Protein AF-A0A3G9GLZ0-F1 (afdb_monomer)

pLDDT: mean 72.76, std 16.06, range [37.5, 89.88]

Sequence (66 aa):
M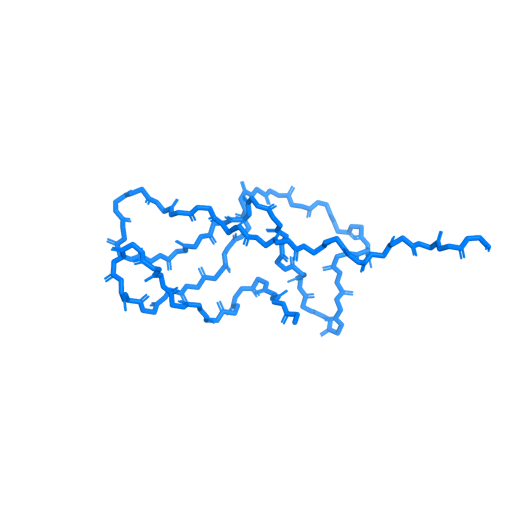SFIGARVRCDICGTTGVIAMAGPRGTLGQNNIQGKTLALSNDLVLCRCPVHPRLIHDCQEWQVAI

Radius of gyration: 12.85 Å; Cα contacts (8 Å, |Δi|>4): 106; chains: 1; bounding box: 22×19×42 Å

Solvent-accessible surface area (backbone atoms only — not comparable to full-atom values): 4223 Å² total; per-residue (Å²): 141,60,32,52,69,38,79,44,71,38,84,89,74,68,42,77,19,32,32,40,76,73,59,93,73,76,88,60,74,86,46,48,59,94,89,37,44,54,54,48,57,66,20,29,34,55,44,92,46,95,69,57,50,61,34,84,47,88,76,91,74,80,78,80,77,128

Structure (mmCIF, N/CA/C/O backbone):
data_AF-A0A3G9GLZ0-F1
#
_entry.id   AF-A0A3G9GLZ0-F1
#
loop_
_atom_site.group_PDB
_atom_site.id
_atom_site.type_symbol
_atom_site.label_atom_id
_atom_site.label_alt_id
_atom_site.label_comp_id
_atom_site.label_asym_id
_atom_site.label_entity_id
_atom_site.label_seq_id
_atom_site.pdbx_PDB_ins_code
_atom_site.Cartn_x
_atom_site.Cartn_y
_atom_site.Cartn_z
_atom_site.occupancy
_atom_site.B_iso_or_equiv
_atom_site.auth_seq_id
_atom_site.auth_comp_id
_atom_site.auth_asym_id
_atom_site.auth_atom_id
_atom_site.pdbx_PDB_model_num
ATOM 1 N N . MET A 1 1 ? -2.733 8.388 -9.150 1.00 60.38 1 MET A N 1
ATOM 2 C CA . MET A 1 1 ? -1.872 7.241 -9.518 1.00 60.38 1 MET A CA 1
ATOM 3 C C . MET A 1 1 ? -1.072 6.804 -8.301 1.00 60.38 1 MET A C 1
ATOM 5 O O . MET A 1 1 ? -0.442 7.655 -7.682 1.00 60.38 1 MET A O 1
ATOM 9 N N . SER A 1 2 ? -1.100 5.516 -7.958 1.00 73.50 2 SER A N 1
ATOM 10 C CA . SER A 1 2 ? -0.291 4.959 -6.864 1.00 73.50 2 SER A CA 1
ATOM 11 C C . SER A 1 2 ? 0.784 4.028 -7.402 1.00 73.50 2 SER A C 1
ATOM 13 O O . SER A 1 2 ? 0.651 3.453 -8.479 1.00 73.50 2 SER A O 1
ATOM 15 N N . PHE A 1 3 ? 1.854 3.879 -6.633 1.00 81.25 3 PHE A N 1
ATOM 16 C CA . PHE A 1 3 ? 3.010 3.060 -6.968 1.00 81.25 3 PHE A CA 1
ATOM 17 C C . PHE A 1 3 ? 3.430 2.214 -5.765 1.00 81.25 3 PHE A C 1
ATOM 19 O O . PHE A 1 3 ? 3.108 2.529 -4.618 1.00 81.25 3 PHE A O 1
ATOM 26 N N . ILE A 1 4 ? 4.162 1.139 -6.023 1.00 82.81 4 ILE A N 1
ATOM 27 C CA . ILE A 1 4 ? 4.780 0.310 -4.994 1.00 82.81 4 ILE A CA 1
ATOM 28 C C . ILE A 1 4 ? 5.730 1.175 -4.159 1.00 82.81 4 ILE A C 1
ATOM 30 O O . ILE A 1 4 ? 6.530 1.946 -4.691 1.00 82.81 4 ILE A O 1
ATOM 34 N N . GLY A 1 5 ? 5.610 1.070 -2.837 1.00 83.12 5 GLY A N 1
ATOM 35 C CA . GLY A 1 5 ? 6.310 1.910 -1.866 1.00 83.12 5 GLY A CA 1
ATOM 36 C C . GLY A 1 5 ? 5.610 3.236 -1.550 1.00 83.12 5 GLY A C 1
ATOM 37 O O . GLY A 1 5 ? 6.093 3.984 -0.699 1.00 83.12 5 GLY A O 1
ATOM 38 N N . ALA A 1 6 ? 4.474 3.551 -2.184 1.00 84.44 6 ALA A N 1
ATOM 39 C CA . ALA A 1 6 ? 3.669 4.702 -1.786 1.00 84.44 6 ALA A CA 1
ATOM 40 C C . ALA A 1 6 ? 3.065 4.489 -0.389 1.00 84.44 6 ALA A C 1
ATOM 42 O O . ALA A 1 6 ? 2.676 3.377 -0.023 1.00 84.44 6 ALA A O 1
ATOM 43 N N . ARG A 1 7 ? 2.967 5.577 0.382 1.00 87.69 7 ARG A N 1
ATOM 44 C CA . ARG A 1 7 ? 2.274 5.590 1.674 1.00 87.69 7 ARG A CA 1
ATOM 45 C C . ARG A 1 7 ? 0.768 5.633 1.440 1.00 87.69 7 ARG A C 1
ATOM 47 O O . ARG A 1 7 ? 0.295 6.458 0.664 1.00 87.69 7 ARG A O 1
ATOM 54 N N . VAL A 1 8 ? 0.028 4.777 2.133 1.00 85.56 8 VAL A N 1
ATOM 55 C CA . VAL A 1 8 ? -1.435 4.704 2.066 1.00 85.56 8 VAL A CA 1
ATOM 56 C C . VAL A 1 8 ? -1.991 4.572 3.476 1.00 85.56 8 VAL A C 1
ATOM 58 O O . VAL A 1 8 ? -1.389 3.923 4.329 1.00 85.56 8 VAL A O 1
ATOM 61 N N . ARG A 1 9 ? -3.132 5.200 3.751 1.00 86.69 9 ARG A N 1
ATOM 62 C CA . ARG A 1 9 ? -3.818 5.023 5.030 1.00 86.69 9 ARG A CA 1
ATOM 63 C C . ARG A 1 9 ? -4.695 3.779 4.949 1.00 86.69 9 ARG A C 1
ATOM 65 O O . ARG A 1 9 ? -5.524 3.673 4.054 1.00 86.69 9 ARG A O 1
ATOM 72 N N . CYS A 1 10 ? -4.489 2.836 5.862 1.00 85.00 10 CYS A N 1
ATOM 73 C CA . CYS A 1 10 ? -5.329 1.653 5.955 1.00 85.00 10 CYS A CA 1
ATOM 74 C C . CYS A 1 10 ? -6.688 2.041 6.542 1.00 85.00 10 CYS A C 1
ATOM 76 O O . CYS A 1 10 ? -6.740 2.589 7.642 1.00 85.00 10 CYS A O 1
ATOM 78 N N . ASP A 1 11 ? -7.769 1.731 5.833 1.00 82.25 11 ASP A N 1
ATOM 79 C CA . ASP A 1 11 ? -9.133 1.991 6.308 1.00 82.25 11 ASP A CA 1
ATOM 80 C C . ASP A 1 11 ? -9.537 1.043 7.453 1.00 82.25 11 ASP A C 1
ATOM 82 O O . ASP A 1 11 ? -10.283 1.418 8.348 1.00 82.25 11 ASP A O 1
ATOM 86 N N . ILE A 1 12 ? -8.942 -0.157 7.504 1.00 84.62 12 ILE A N 1
ATOM 87 C CA . ILE A 1 12 ? -9.250 -1.170 8.525 1.00 84.62 12 ILE A CA 1
ATOM 88 C C . ILE A 1 12 ? -8.647 -0.814 9.890 1.00 84.62 12 ILE A C 1
ATOM 90 O O . ILE A 1 12 ? -9.326 -0.895 10.908 1.00 84.62 12 ILE A O 1
ATOM 94 N N . CYS A 1 13 ? -7.358 -0.456 9.943 1.00 87.38 13 CYS A N 1
ATOM 95 C CA . CYS A 1 13 ? -6.665 -0.169 11.210 1.00 87.38 13 CYS A CA 1
ATOM 96 C C . CYS A 1 13 ? -6.359 1.316 11.440 1.00 87.38 13 CYS A C 1
ATOM 98 O O . CYS A 1 13 ? -5.764 1.661 12.459 1.00 87.38 13 CYS A O 1
ATOM 100 N N . GLY A 1 14 ? -6.688 2.198 10.493 1.00 85.81 14 GLY A N 1
ATOM 101 C CA . GLY A 1 14 ? -6.475 3.647 10.585 1.00 85.81 14 GLY A CA 1
ATOM 102 C C . GLY A 1 14 ? -5.014 4.110 10.510 1.00 85.81 14 GLY A C 1
ATOM 103 O O . GLY A 1 14 ? -4.763 5.319 10.479 1.00 85.81 14 GLY A O 1
ATOM 104 N N . THR A 1 15 ? -4.052 3.183 10.474 1.00 88.19 15 THR A N 1
ATOM 105 C CA . THR A 1 15 ? -2.615 3.479 10.437 1.00 88.19 15 THR A CA 1
ATOM 106 C C . THR A 1 15 ? -2.109 3.706 9.017 1.00 88.19 15 THR A C 1
ATOM 108 O O . THR A 1 15 ? -2.655 3.191 8.039 1.00 88.19 15 THR A O 1
ATOM 111 N N . THR A 1 16 ? -1.031 4.477 8.897 1.00 89.56 16 THR A N 1
ATOM 112 C CA . THR A 1 16 ? -0.324 4.653 7.626 1.00 89.56 16 THR A CA 1
ATOM 113 C C . THR A 1 16 ? 0.534 3.425 7.347 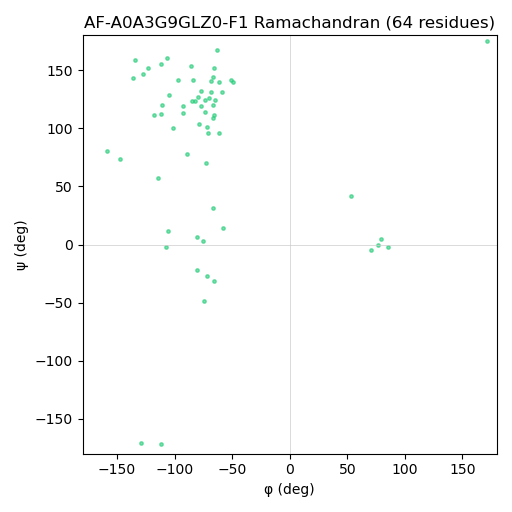1.00 89.56 16 THR A C 1
ATOM 115 O O . THR A 1 16 ? 1.431 3.099 8.123 1.00 89.56 16 THR A O 1
ATOM 118 N N . GLY A 1 17 ? 0.246 2.755 6.238 1.00 89.19 17 GLY A N 1
ATOM 119 C CA . GLY A 1 17 ? 1.018 1.651 5.693 1.00 89.19 17 GLY A CA 1
ATOM 120 C C . GLY A 1 17 ? 1.705 2.018 4.382 1.00 89.19 17 GLY A C 1
ATOM 121 O O . GLY A 1 17 ? 1.704 3.175 3.948 1.00 89.19 17 GLY A O 1
ATOM 122 N N . VAL A 1 18 ? 2.279 1.008 3.738 1.00 89.88 18 VAL A N 1
ATOM 123 C CA . VAL A 1 18 ? 2.906 1.129 2.417 1.00 89.88 18 VAL A CA 1
ATOM 124 C C . VAL A 1 18 ? 2.358 0.084 1.459 1.00 89.88 18 VAL A C 1
ATOM 126 O O . VAL A 1 18 ? 2.027 -1.030 1.863 1.00 89.88 18 VAL A O 1
ATOM 129 N N . ILE A 1 19 ? 2.263 0.441 0.182 1.00 87.38 19 ILE A N 1
ATOM 130 C CA . ILE A 1 19 ? 1.818 -0.490 -0.852 1.00 87.38 19 ILE A CA 1
ATOM 131 C C . ILE A 1 19 ? 2.983 -1.400 -1.242 1.00 87.38 19 ILE A C 1
ATOM 133 O O . ILE A 1 19 ? 4.055 -0.919 -1.611 1.00 87.38 19 ILE A O 1
ATOM 137 N N . ALA A 1 20 ? 2.764 -2.707 -1.192 1.00 86.06 20 ALA A N 1
ATOM 138 C CA . ALA A 1 20 ? 3.722 -3.729 -1.573 1.00 86.06 20 ALA A CA 1
ATOM 139 C C . ALA A 1 20 ? 3.152 -4.638 -2.659 1.00 86.06 20 ALA A C 1
ATOM 141 O O . ALA A 1 20 ? 1.945 -4.855 -2.754 1.00 86.06 20 ALA A O 1
ATOM 142 N N . MET A 1 21 ? 4.055 -5.194 -3.462 1.00 83.19 21 MET A N 1
ATOM 143 C CA . MET A 1 21 ? 3.686 -6.135 -4.508 1.00 83.19 21 MET A CA 1
ATOM 144 C C . MET A 1 21 ? 3.186 -7.451 -3.898 1.00 83.19 21 MET A C 1
ATOM 146 O O . MET A 1 21 ? 3.849 -8.025 -3.036 1.00 83.19 21 MET A O 1
ATOM 150 N N . ALA A 1 22 ? 2.042 -7.955 -4.364 1.00 81.56 22 ALA A N 1
ATOM 151 C CA . ALA A 1 22 ? 1.502 -9.248 -3.920 1.00 81.56 22 ALA A CA 1
ATOM 152 C C . ALA A 1 22 ? 2.235 -10.480 -4.511 1.00 81.56 22 ALA A C 1
ATOM 154 O O . ALA A 1 22 ? 1.830 -11.614 -4.264 1.00 81.56 22 ALA A O 1
ATOM 155 N N . GLY A 1 23 ? 3.295 -10.272 -5.302 1.00 74.56 23 GLY A N 1
ATOM 156 C CA . GLY A 1 23 ? 4.102 -11.323 -5.926 1.00 74.56 23 GLY A CA 1
ATOM 157 C C . GLY A 1 23 ? 5.107 -10.769 -6.949 1.00 74.56 23 GLY A C 1
ATOM 158 O O . GLY A 1 23 ? 5.091 -9.564 -7.222 1.00 74.56 23 GLY A O 1
ATOM 159 N N . PRO A 1 24 ? 5.976 -11.623 -7.527 1.00 67.00 24 PRO A N 1
ATOM 160 C CA . PRO A 1 24 ? 6.931 -11.213 -8.550 1.00 67.00 24 PRO A CA 1
ATOM 161 C C . PRO A 1 24 ? 6.179 -10.781 -9.809 1.00 67.00 24 PRO A C 1
ATOM 163 O O . PRO A 1 24 ? 5.559 -11.588 -10.501 1.00 67.00 24 PRO A O 1
ATOM 166 N N . ARG A 1 25 ? 6.226 -9.487 -10.115 1.00 66.44 25 ARG A N 1
ATOM 167 C CA . ARG A 1 25 ? 5.738 -8.962 -11.390 1.00 66.44 25 ARG A CA 1
ATOM 168 C C . ARG A 1 25 ? 6.915 -8.916 -12.345 1.00 66.44 25 ARG A C 1
ATOM 170 O O . ARG A 1 25 ? 7.902 -8.244 -12.059 1.00 66.44 25 ARG A O 1
ATOM 177 N N . GLY A 1 26 ? 6.818 -9.655 -13.450 1.00 53.50 26 GLY A N 1
ATOM 178 C CA . GLY A 1 26 ? 7.809 -9.589 -14.518 1.00 53.50 26 GLY A CA 1
ATOM 179 C C . GLY A 1 26 ? 8.055 -8.135 -14.924 1.00 53.50 26 GLY A C 1
ATOM 180 O O . GLY A 1 26 ? 7.124 -7.330 -14.958 1.00 53.50 26 GLY A O 1
ATOM 181 N N . THR A 1 27 ? 9.309 -7.805 -15.217 1.00 47.91 27 THR A N 1
ATOM 182 C CA . THR A 1 27 ? 9.832 -6.486 -15.621 1.00 47.91 27 THR A CA 1
ATOM 183 C C . THR A 1 27 ? 9.332 -6.023 -16.998 1.00 47.91 27 THR A C 1
ATOM 185 O O . THR A 1 27 ? 10.035 -5.335 -17.734 1.00 47.91 27 THR A O 1
ATOM 188 N N . LEU A 1 28 ? 8.115 -6.403 -17.385 1.00 44.44 28 LEU A N 1
ATOM 189 C CA . LEU A 1 28 ? 7.491 -5.954 -18.618 1.00 44.44 28 LEU A CA 1
ATOM 190 C C . LEU A 1 28 ? 7.086 -4.495 -18.407 1.00 44.44 28 LEU A C 1
ATOM 192 O O . LEU A 1 28 ? 6.248 -4.194 -17.557 1.00 44.44 28 LEU A O 1
ATOM 196 N N . GLY A 1 29 ? 7.730 -3.594 -19.152 1.00 46.97 29 GLY A N 1
ATOM 197 C CA . GLY A 1 29 ? 7.720 -2.132 -19.007 1.00 46.97 29 GLY A CA 1
ATOM 198 C C . GLY A 1 29 ? 6.364 -1.416 -19.073 1.00 46.97 29 GLY A C 1
ATOM 199 O O . GLY A 1 29 ? 6.344 -0.200 -19.186 1.00 46.97 29 GLY A O 1
ATOM 200 N N . GLN A 1 30 ? 5.244 -2.132 -18.968 1.00 53.25 30 GLN A N 1
ATOM 201 C CA . GLN A 1 30 ? 3.887 -1.583 -18.909 1.00 53.25 30 GLN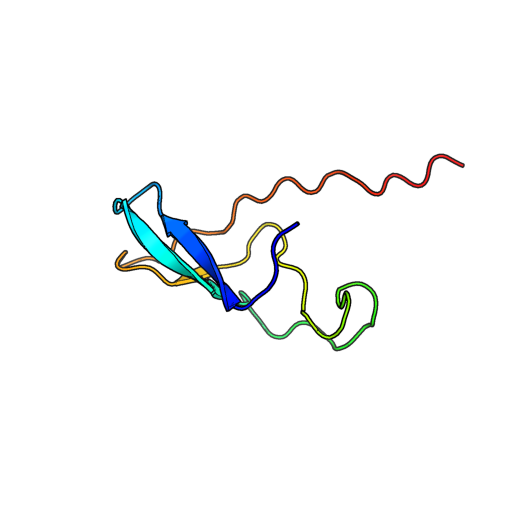 A CA 1
ATOM 202 C C . GLN A 1 30 ? 3.508 -1.086 -17.505 1.00 53.25 30 GLN A C 1
ATOM 204 O O . GLN A 1 30 ? 2.646 -0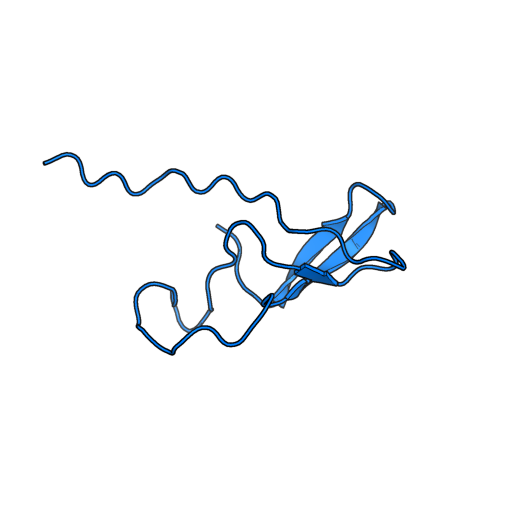.228 -17.361 1.00 53.25 30 GLN A O 1
ATOM 209 N N . ASN A 1 31 ? 4.184 -1.584 -16.463 1.00 57.91 31 ASN A N 1
ATOM 210 C CA . ASN A 1 31 ? 3.872 -1.246 -15.071 1.00 57.91 31 ASN A CA 1
ATOM 211 C C . ASN A 1 31 ? 4.887 -0.282 -14.447 1.00 57.91 31 ASN A C 1
ATOM 213 O O . ASN A 1 31 ? 4.902 -0.142 -13.230 1.00 57.91 31 ASN A O 1
ATOM 217 N N . ASN A 1 32 ? 5.774 0.333 -15.230 1.00 59.97 32 ASN A N 1
ATOM 218 C CA . ASN A 1 32 ? 6.802 1.234 -14.720 1.00 59.97 32 ASN A CA 1
ATOM 219 C C . ASN A 1 32 ? 6.590 2.637 -15.295 1.00 59.97 32 ASN A C 1
ATOM 221 O O . ASN A 1 32 ? 6.774 2.854 -16.488 1.00 59.97 32 ASN A O 1
ATOM 225 N N . ILE A 1 33 ? 6.208 3.585 -14.439 1.00 64.31 33 ILE A N 1
ATOM 226 C CA . ILE A 1 33 ? 6.132 5.003 -14.796 1.00 64.31 33 ILE A CA 1
ATOM 227 C C . ILE A 1 33 ? 7.244 5.718 -14.032 1.00 64.31 33 ILE A C 1
ATOM 229 O O . ILE A 1 33 ? 7.271 5.684 -12.802 1.00 64.31 33 ILE A O 1
ATOM 233 N N . GLN A 1 34 ? 8.170 6.365 -14.748 1.00 65.00 34 GLN A N 1
ATOM 234 C CA . G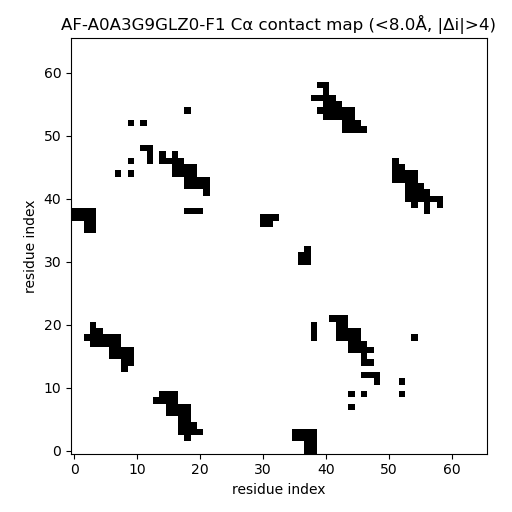LN A 1 34 ? 9.294 7.112 -14.154 1.00 65.00 34 GLN A CA 1
ATOM 235 C C . GLN A 1 34 ? 10.133 6.297 -13.144 1.00 65.00 34 GLN A C 1
ATOM 237 O O . GLN A 1 34 ? 10.485 6.781 -12.068 1.00 65.00 34 GLN A O 1
ATOM 242 N N . GLY A 1 35 ? 10.427 5.029 -13.438 1.00 67.94 35 GLY A N 1
ATOM 243 C CA . GLY A 1 35 ? 11.214 4.172 -12.545 1.00 67.94 35 GLY A CA 1
ATOM 244 C C . GLY A 1 35 ? 10.434 3.633 -11.341 1.00 67.94 35 GLY A C 1
ATOM 245 O O . GLY A 1 35 ? 10.997 2.883 -10.545 1.00 67.94 35 GLY A O 1
ATOM 246 N N . LYS A 1 36 ? 9.146 3.972 -11.197 1.00 68.00 36 LYS A N 1
ATOM 247 C CA . LYS A 1 36 ? 8.280 3.481 -10.122 1.00 68.00 36 LYS A CA 1
ATOM 248 C C . LYS A 1 36 ? 7.316 2.434 -10.661 1.00 68.00 36 LYS A C 1
ATOM 250 O O . LYS A 1 36 ? 6.598 2.672 -11.631 1.00 68.00 36 LYS A O 1
ATOM 255 N N . THR A 1 37 ? 7.273 1.287 -9.995 1.00 77.25 37 THR A N 1
ATOM 256 C CA . THR A 1 37 ? 6.300 0.238 -10.301 1.00 77.25 37 THR A CA 1
ATOM 257 C C . THR A 1 37 ? 4.909 0.693 -9.877 1.00 77.25 37 THR A C 1
ATOM 259 O O . THR A 1 37 ? 4.719 1.064 -8.723 1.00 77.25 37 THR A O 1
ATOM 262 N N . LEU A 1 38 ? 3.938 0.658 -10.782 1.00 79.06 38 LEU A N 1
ATOM 263 C CA . LEU A 1 38 ? 2.542 0.963 -10.505 1.00 79.06 38 LEU A CA 1
ATOM 264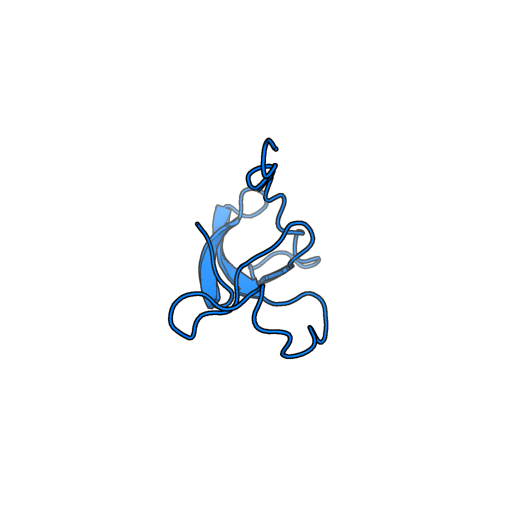 C C . LEU A 1 38 ? 1.958 -0.006 -9.477 1.00 79.06 38 LEU A C 1
ATOM 266 O O . LEU A 1 38 ? 2.219 -1.212 -9.502 1.00 79.06 38 LEU A O 1
ATOM 270 N N . ALA A 1 39 ? 1.155 0.555 -8.580 1.00 79.00 39 ALA A N 1
ATOM 271 C CA . ALA A 1 39 ? 0.313 -0.206 -7.683 1.00 79.00 39 ALA A CA 1
ATOM 272 C C . ALA A 1 39 ? -0.961 -0.598 -8.437 1.00 79.00 39 ALA A C 1
ATOM 274 O O . ALA A 1 39 ? -1.660 0.265 -8.970 1.00 79.00 39 ALA A O 1
ATOM 275 N N . LEU A 1 40 ? -1.239 -1.894 -8.488 1.00 77.62 40 LEU A N 1
ATOM 276 C CA . LEU A 1 40 ? -2.383 -2.483 -9.164 1.00 77.62 40 LEU A CA 1
ATOM 277 C C . LEU A 1 40 ? -3.413 -2.958 -8.143 1.00 77.62 40 LEU A C 1
ATOM 279 O O . LEU A 1 40 ? -3.102 -3.212 -6.975 1.00 77.62 40 LEU A O 1
ATOM 283 N N . SER A 1 41 ? -4.645 -3.143 -8.612 1.00 75.50 41 SER A N 1
ATOM 284 C CA . SER A 1 41 ? -5.656 -3.896 -7.874 1.00 75.50 41 SER A CA 1
ATOM 285 C C . SER A 1 41 ? -5.049 -5.219 -7.418 1.00 75.50 41 SER A C 1
ATOM 287 O O . SER A 1 41 ? -4.315 -5.856 -8.177 1.00 75.50 41 SER A O 1
ATOM 289 N N . ASN A 1 42 ? -5.370 -5.638 -6.194 1.00 80.25 42 ASN A N 1
ATOM 290 C CA . ASN A 1 42 ? -4.878 -6.870 -5.576 1.00 80.25 42 ASN A CA 1
ATOM 291 C C . ASN A 1 42 ? -3.447 -6.805 -4.999 1.00 80.25 42 ASN A C 1
ATOM 293 O O . ASN A 1 42 ? -2.962 -7.829 -4.514 1.00 80.25 42 ASN A O 1
ATOM 297 N N . ASP A 1 43 ? -2.785 -5.641 -5.006 1.00 84.31 43 ASP A N 1
ATOM 298 C CA . ASP A 1 43 ? -1.559 -5.420 -4.221 1.00 84.31 43 ASP A CA 1
ATOM 299 C C . ASP A 1 43 ? -1.786 -5.519 -2.718 1.00 84.31 43 ASP A C 1
ATOM 301 O O . ASP A 1 43 ? -2.918 -5.542 -2.260 1.00 84.31 43 ASP A O 1
ATOM 305 N N . LEU A 1 44 ? -0.720 -5.597 -1.928 1.00 86.44 44 LEU A N 1
ATOM 306 C CA . LEU A 1 44 ? -0.828 -5.638 -0.473 1.00 86.44 44 LEU A CA 1
ATOM 307 C C . LEU A 1 44 ? -0.622 -4.251 0.121 1.00 86.44 44 LEU A C 1
ATOM 309 O O . LEU A 1 44 ? 0.246 -3.493 -0.306 1.00 86.44 44 LEU A O 1
ATOM 313 N N . VAL A 1 45 ? -1.386 -3.940 1.161 1.00 88.44 45 VAL A N 1
ATOM 314 C CA . VAL A 1 45 ? -1.142 -2.781 2.015 1.00 88.44 45 VAL A CA 1
ATOM 315 C C . VAL A 1 45 ? -0.470 -3.266 3.293 1.00 88.44 45 VAL A C 1
ATOM 317 O O . VAL A 1 45 ? -1.122 -3.771 4.211 1.00 88.44 45 VAL A O 1
ATOM 320 N N . LEU A 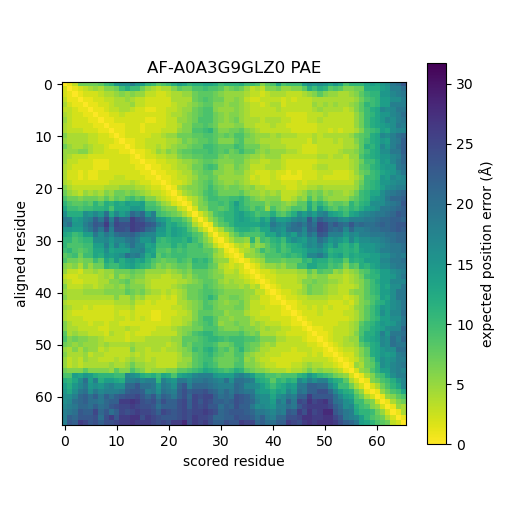1 46 ? 0.851 -3.099 3.361 1.00 89.25 46 LEU A N 1
ATOM 321 C CA . LEU A 1 46 ? 1.636 -3.391 4.556 1.00 89.25 46 LEU A CA 1
ATOM 322 C C . LEU A 1 46 ? 1.328 -2.338 5.616 1.00 89.25 46 LEU A C 1
ATOM 324 O O . LEU A 1 46 ? 1.872 -1.234 5.624 1.00 89.25 46 LEU A O 1
ATOM 328 N N . CYS A 1 47 ? 0.404 -2.690 6.494 1.00 88.62 47 CYS A N 1
ATOM 329 C CA . CYS A 1 47 ? -0.037 -1.900 7.632 1.00 88.62 47 CYS A CA 1
ATOM 330 C C . CYS A 1 47 ? -0.001 -2.765 8.897 1.00 88.62 47 CYS A C 1
ATOM 332 O O . CYS A 1 47 ? 0.506 -3.885 8.885 1.00 88.62 47 CYS A O 1
ATOM 334 N N . ARG A 1 48 ? -0.555 -2.264 10.004 1.00 88.94 48 ARG A N 1
ATOM 335 C CA . ARG A 1 48 ? -0.534 -2.965 11.298 1.00 88.94 48 ARG A CA 1
ATOM 336 C C . ARG A 1 48 ? -1.611 -4.054 11.440 1.00 88.94 48 ARG A C 1
ATOM 338 O O . ARG A 1 48 ? -1.759 -4.617 12.519 1.00 88.94 48 ARG A O 1
ATOM 345 N N . CYS A 1 49 ? -2.361 -4.352 10.379 1.00 86.19 49 CYS A N 1
ATOM 346 C CA . CYS A 1 49 ? -3.308 -5.464 10.363 1.00 86.19 49 CYS A CA 1
ATOM 347 C C . CYS A 1 49 ? -2.572 -6.818 10.393 1.00 86.19 49 CYS A C 1
ATOM 349 O O . CYS A 1 49 ? -1.575 -6.964 9.685 1.00 86.19 49 CYS A O 1
ATOM 351 N N . PRO A 1 50 ? -3.079 -7.819 11.141 1.00 83.88 50 PRO A N 1
ATOM 352 C CA . PRO A 1 50 ? -2.504 -9.169 11.165 1.00 83.88 50 PRO A CA 1
ATOM 353 C C . PRO A 1 50 ? -2.643 -9.880 9.813 1.00 83.88 50 PRO A C 1
ATOM 355 O O . PR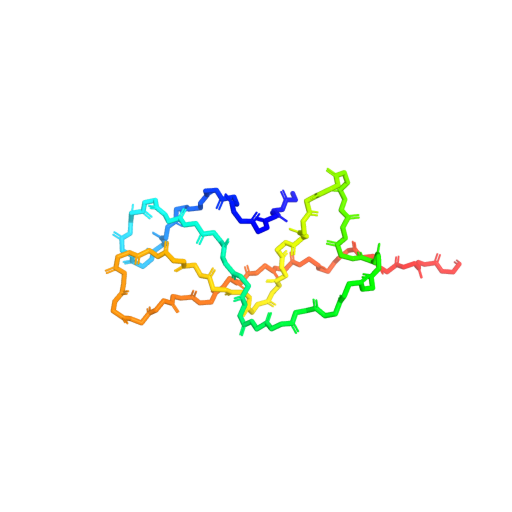O A 1 50 ? -1.779 -10.656 9.422 1.00 83.88 50 PRO A O 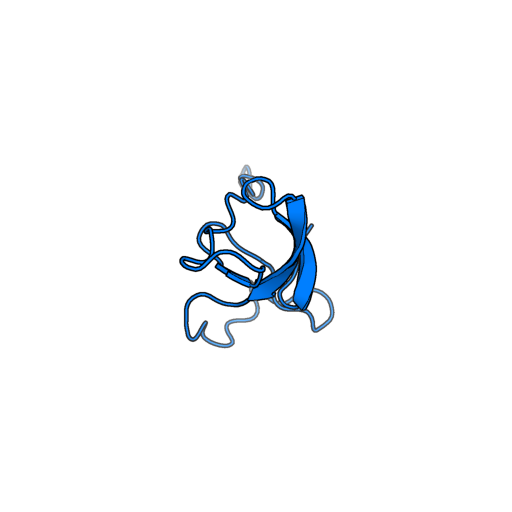1
ATOM 358 N N . VAL A 1 51 ? -3.715 -9.575 9.079 1.00 86.00 51 VAL A N 1
ATOM 359 C CA . VAL A 1 51 ? -3.886 -9.927 7.670 1.00 86.00 51 VAL A CA 1
ATOM 360 C C . VAL A 1 51 ? -3.846 -8.624 6.889 1.00 86.00 51 VAL A C 1
ATOM 362 O O . VAL A 1 51 ? -4.720 -7.773 7.054 1.00 86.00 51 VAL A O 1
ATOM 365 N N . HIS A 1 52 ? -2.805 -8.437 6.082 1.00 83.88 52 HIS A N 1
ATOM 366 C CA . HIS A 1 52 ? -2.653 -7.219 5.296 1.00 83.88 52 HIS A CA 1
ATOM 367 C C . HIS A 1 52 ? -3.786 -7.109 4.267 1.00 83.88 52 HIS A C 1
ATOM 369 O O . HIS A 1 52 ? -3.977 -8.039 3.477 1.00 83.88 52 HIS A O 1
ATOM 375 N N . PRO A 1 53 ? -4.546 -5.998 4.262 1.00 84.06 53 PRO A N 1
ATOM 376 C CA . PRO A 1 53 ? -5.603 -5.811 3.294 1.00 84.06 53 PRO A CA 1
ATOM 377 C C . PRO A 1 53 ? -5.022 -5.693 1.896 1.00 84.06 53 PRO A C 1
ATOM 379 O O . PRO A 1 53 ? -3.889 -5.245 1.687 1.00 84.06 53 PRO A O 1
ATOM 382 N N . ARG A 1 54 ? -5.840 -6.096 0.930 1.00 85.00 54 ARG A N 1
ATOM 383 C CA . ARG A 1 54 ? -5.514 -5.932 -0.473 1.00 85.00 54 ARG A CA 1
ATOM 384 C C . ARG A 1 54 ? -5.904 -4.539 -0.925 1.00 85.00 54 ARG A C 1
ATOM 386 O O . ARG A 1 54 ? -6.928 -3.989 -0.528 1.00 85.00 54 ARG A O 1
ATOM 393 N N . LEU A 1 55 ? -5.057 -3.987 -1.765 1.00 80.12 55 LEU A N 1
ATOM 394 C CA . LEU A 1 55 ? -5.240 -2.733 -2.431 1.00 80.12 55 LEU A CA 1
ATOM 395 C C . LEU A 1 55 ? -6.408 -2.880 -3.412 1.00 80.12 55 LEU A C 1
ATOM 397 O O . LEU A 1 55 ? -6.302 -3.556 -4.438 1.00 80.12 55 LEU A O 1
ATOM 401 N N . ILE A 1 56 ? -7.531 -2.253 -3.085 1.00 72.75 56 ILE A N 1
ATOM 402 C CA . ILE A 1 56 ? -8.676 -2.136 -3.984 1.00 72.75 56 ILE A CA 1
ATOM 403 C C . ILE A 1 56 ? -8.443 -0.865 -4.791 1.00 72.75 56 ILE A C 1
ATOM 405 O O . ILE A 1 56 ? -8.936 0.208 -4.464 1.00 72.75 56 ILE A O 1
ATOM 409 N N . HIS A 1 57 ? -7.570 -0.961 -5.785 1.00 62.38 57 HIS A N 1
ATOM 410 C CA . HIS A 1 57 ? -7.437 0.097 -6.772 1.00 62.38 57 HIS A CA 1
ATOM 411 C C . HIS A 1 57 ? -8.349 -0.241 -7.932 1.00 62.38 57 HIS A C 1
ATOM 413 O O . HIS A 1 57 ? -8.096 -1.217 -8.626 1.00 62.38 57 HIS A O 1
ATOM 419 N N . ASP A 1 58 ? -9.389 0.550 -8.150 1.00 45.34 58 ASP A N 1
ATOM 420 C CA . ASP A 1 58 ? -9.990 0.629 -9.471 1.00 45.34 58 ASP A CA 1
ATOM 421 C C . ASP A 1 58 ? -9.082 1.542 -10.299 1.00 45.34 58 ASP A C 1
ATOM 423 O O . ASP A 1 58 ? -8.982 2.742 -10.059 1.00 45.34 58 ASP A O 1
ATOM 427 N N . CYS A 1 59 ? -8.281 0.945 -11.172 1.00 46.12 59 CYS A N 1
ATOM 428 C CA . CYS A 1 59 ? -7.645 1.684 -12.249 1.00 46.12 59 CYS A CA 1
ATOM 429 C C . CYS A 1 59 ? -8.244 1.134 -13.545 1.00 46.12 59 CYS A C 1
ATOM 431 O O . CYS A 1 59 ? -7.525 0.590 -14.381 1.00 46.12 59 CYS A O 1
ATOM 433 N N . GLN A 1 60 ? -9.577 1.196 -13.691 1.00 41.25 60 GLN A N 1
ATOM 434 C CA . GLN A 1 60 ? -10.197 1.100 -15.010 1.00 41.25 60 GLN A CA 1
ATOM 435 C C . GLN A 1 60 ? -9.947 2.398 -15.777 1.00 41.25 60 GLN A C 1
ATOM 437 O O . GLN A 1 60 ? -10.855 3.178 -16.013 1.00 41.25 60 GLN A O 1
ATOM 442 N N . GLU A 1 61 ? -8.714 2.652 -16.195 1.00 47.97 61 GLU A N 1
ATOM 443 C CA . GLU A 1 61 ? -8.493 3.649 -17.241 1.00 47.97 61 GLU A CA 1
ATOM 444 C C . GLU A 1 61 ? -7.150 3.410 -17.914 1.00 47.97 61 GLU A C 1
ATOM 446 O O . GLU A 1 61 ? -6.145 4.021 -17.587 1.00 47.97 61 GLU A O 1
ATOM 451 N N . TRP A 1 62 ? -7.166 2.447 -18.838 1.00 43.22 62 TRP A N 1
ATOM 452 C CA . TRP A 1 62 ? -6.771 2.664 -20.231 1.00 43.22 62 TRP A CA 1
ATOM 453 C C . TRP A 1 62 ? -7.629 1.736 -21.099 1.00 43.22 62 TRP A C 1
ATOM 455 O O . TRP A 1 62 ? -7.167 0.714 -21.601 1.00 43.22 62 TRP A O 1
ATOM 465 N N . GLN A 1 63 ? -8.913 2.069 -21.274 1.00 37.50 63 GLN A N 1
ATOM 466 C CA . GLN A 1 63 ? -9.565 1.676 -22.519 1.00 37.50 63 GLN A CA 1
ATOM 467 C C . GLN A 1 63 ? -8.963 2.583 -23.591 1.00 37.50 63 GLN A C 1
ATOM 469 O O . GLN A 1 63 ? -9.306 3.759 -23.678 1.00 37.50 63 GLN A O 1
ATOM 474 N N . VAL A 1 64 ? -8.020 2.052 -24.371 1.00 46.91 64 VAL A N 1
ATOM 475 C CA . VAL A 1 64 ? -7.737 2.613 -25.693 1.00 46.91 64 VAL A CA 1
ATOM 476 C C . VAL A 1 64 ? -9.039 2.460 -26.473 1.00 46.91 64 VAL A C 1
ATOM 478 O O . VAL A 1 64 ? -9.364 1.372 -26.946 1.00 46.91 64 VAL A O 1
ATOM 481 N N . ALA A 1 65 ? -9.840 3.524 -26.499 1.00 38.19 65 ALA A N 1
ATOM 482 C CA . ALA A 1 65 ? -10.885 3.659 -27.492 1.00 38.19 65 ALA A CA 1
ATOM 483 C C . ALA A 1 65 ? -10.177 3.814 -28.842 1.00 38.19 65 ALA A C 1
ATOM 485 O O . ALA A 1 65 ? -9.324 4.690 -29.000 1.00 38.19 65 ALA A O 1
ATOM 486 N N . ILE A 1 66 ? -10.475 2.860 -29.721 1.00 54.25 66 ILE A N 1
ATOM 487 C CA . ILE A 1 66 ? -10.050 2.767 -31.120 1.00 54.25 66 ILE A CA 1
ATOM 488 C C . ILE A 1 66 ? -10.330 4.042 -31.917 1.00 54.25 66 ILE A C 1
ATOM 490 O O . ILE A 1 66 ? -11.352 4.708 -31.632 1.00 54.25 66 ILE A O 1
#

Foldseek 3Di:
DDFFQDWDQDPVPRDIFTWHAPDDDPPPVPQADPNTGHRDFQTFTGDPDPDTDTDHDPPPPDPPPD

Secondary structure (DSSP, 8-state):
--BTT-EEE-TTT-SEEEEE-SS-----TTSEETTEEBP-TT-EEESS-SSPPB------------

Organism: NCBI:txid332411

Mean predicted aligned error: 8.84 Å